Protein AF-A0A059WUY0-F1 (afdb_monomer)

pLDDT: mean 83.96, std 12.99, range [45.0, 95.75]

Radius of gyration: 19.8 Å; Cα contacts (8 Å, |Δi|>4): 98; chains: 1; bounding box: 53×36×49 Å

Sequence (147 aa):
MTSVVHSAAVMDRDGAFFVLGAAYAVCERLKLIWADMGYRGERLKTWIEQTCGWKMEIVKRPSKWGRYPVDVEPEPMPRFTVLRRRWVVERTFAWIGRYRRMSKDYEYLTESSEAMIHLVMMRLMLRRLALKAPYGVASRQRLGLKR

Secondary structure (DSSP, 8-state):
-------TTS-HHHHHHHHHHHHHTT-TT--EEEE-GGG--HHHHHHIIIII--EEEE-PPP-S-S---TT-PPP---S----TTHHHHHHHHHHHHTSGGGSS---SSHHHHHHHHHHHHHHHHHHHHHT--STTPPPTTTTT---

Solvent-accessible surface area (backbone atoms only — not comparable to full-atom values): 9463 Å² total; per-residue (Å²): 137,85,82,73,59,74,65,86,86,56,50,69,70,62,51,46,55,58,45,48,54,60,35,61,79,72,43,85,82,66,51,74,44,79,43,47,69,86,57,70,50,63,71,58,49,52,48,38,41,72,74,70,67,28,46,75,44,69,53,72,78,90,70,92,80,72,93,63,61,96,90,53,85,76,80,88,72,70,97,74,76,90,63,84,72,50,66,60,57,55,49,52,52,50,57,46,42,69,37,79,75,52,61,51,93,76,60,91,47,48,66,58,45,43,52,49,53,50,52,53,51,49,54,52,50,51,49,55,61,72,61,54,53,64,94,87,57,74,53,55,75,76,68,71,50,77,134

Nearest PDB structures (foldseek):
  5u2a-assembly1_A  TM=6.559E-01  e=3.545E+00  Brucella canis ATCC 23365
  7f06-assembly1_A  TM=4.118E-01  e=1.825E+00  Streptomyces sp.
  7f06-assembly2_B  TM=4.256E-01  e=2.544E+00  Streptomyces sp.
  1w77-assembly1_A-2  TM=5.363E-01  e=3.318E+00  Arabidopsis thaliana
  4nan-assembly1_A-2  TM=5.018E-01  e=4.942E+00  Arabidopsis thaliana

Mean predicted aligned error: 9.05 Å

Foldseek 3Di:
DFDFFDDPVDDPLRVVVVRVVVCLVPPPPAAEAEDEPSNPDPVSQVCCCVPRVHHYDYQYDDDPDDDDDPPDDDDDDDPDDDTPPPCVVVVLVVLQCVPVCSVDPPDPDRVVVVVSSVVSVVVVVVCVVVQPPDPPDDGCVRVVNDD

Structure (mmCIF, N/CA/C/O backbone):
data_AF-A0A059WUY0-F1
#
_entry.id   AF-A0A059WUY0-F1
#
loop_
_atom_site.group_PDB
_atom_site.id
_atom_site.type_symbol
_atom_site.label_atom_id
_atom_site.label_alt_id
_atom_site.label_comp_id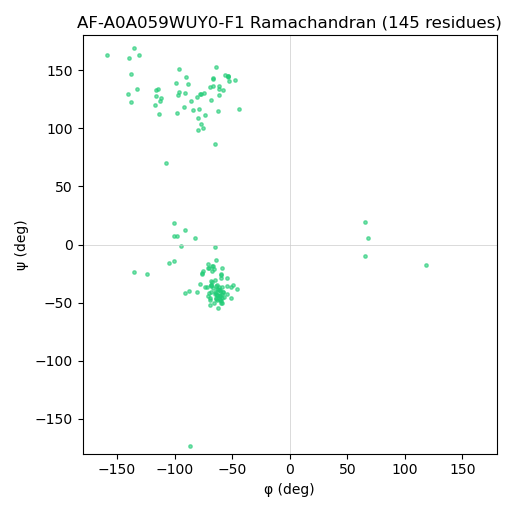
_atom_site.label_asym_id
_atom_site.label_entity_id
_atom_site.label_seq_id
_atom_site.pdbx_PDB_ins_code
_atom_site.Cartn_x
_atom_site.Cartn_y
_atom_site.Cartn_z
_atom_site.occupancy
_atom_site.B_iso_or_equiv
_atom_site.auth_seq_id
_atom_site.auth_comp_id
_atom_site.auth_asym_id
_atom_site.auth_atom_id
_atom_site.pdbx_PDB_model_num
ATOM 1 N N . MET A 1 1 ? -8.964 -4.358 8.178 1.00 76.75 1 MET A N 1
ATOM 2 C CA . MET A 1 1 ? -8.431 -3.614 7.015 1.00 76.75 1 MET A CA 1
ATOM 3 C C . MET A 1 1 ? -7.411 -2.652 7.572 1.00 76.75 1 MET A C 1
ATOM 5 O O . MET A 1 1 ? -7.802 -1.860 8.415 1.00 76.75 1 MET A O 1
ATOM 9 N N . THR A 1 2 ? -6.157 -2.749 7.145 1.00 87.69 2 THR A N 1
ATOM 10 C CA . THR A 1 2 ? -5.081 -1.854 7.587 1.00 87.69 2 THR A CA 1
ATOM 11 C C . THR A 1 2 ? -4.910 -0.744 6.554 1.00 87.69 2 THR A C 1
ATOM 13 O O . THR A 1 2 ? -4.810 -1.036 5.361 1.00 87.69 2 THR A O 1
ATOM 16 N N . SER A 1 3 ? -4.916 0.509 6.995 1.00 91.56 3 SER A N 1
ATOM 17 C CA . SER A 1 3 ? -4.598 1.691 6.188 1.00 91.56 3 SER A CA 1
ATOM 18 C C . SER A 1 3 ? -3.735 2.627 7.016 1.00 91.56 3 SER A C 1
ATOM 20 O O . SER A 1 3 ? -3.905 2.675 8.228 1.00 91.56 3 SER A O 1
ATOM 22 N N . VAL A 1 4 ? -2.828 3.334 6.350 1.00 93.50 4 VAL A N 1
ATOM 23 C CA . VAL A 1 4 ? -2.009 4.392 6.938 1.00 93.50 4 VAL A CA 1
ATOM 24 C C .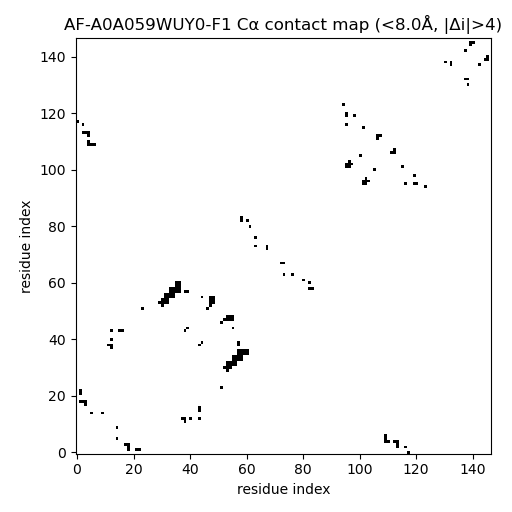 VAL A 1 4 ? -2.076 5.583 5.990 1.00 93.50 4 VAL A C 1
ATOM 26 O O . VAL A 1 4 ? -1.945 5.397 4.777 1.00 93.50 4 VAL A O 1
ATOM 29 N N . VAL A 1 5 ? -2.301 6.779 6.520 1.00 93.69 5 VAL A N 1
ATOM 30 C CA . VAL A 1 5 ? -2.252 8.046 5.791 1.00 93.69 5 VAL A CA 1
ATOM 31 C C . VAL A 1 5 ? -1.120 8.871 6.378 1.00 93.69 5 VAL A C 1
ATOM 33 O O . VAL A 1 5 ? -0.970 9.000 7.586 1.00 93.69 5 VAL A O 1
ATOM 36 N N . HIS A 1 6 ? -0.305 9.434 5.502 1.00 93.62 6 HIS A N 1
ATOM 37 C CA . HIS A 1 6 ? 0.816 10.278 5.878 1.00 93.62 6 HIS A CA 1
ATOM 38 C C . HIS A 1 6 ? 0.849 11.520 4.993 1.00 93.62 6 HIS A C 1
ATOM 40 O O . HIS A 1 6 ? 0.163 11.600 3.973 1.00 93.62 6 HIS A O 1
ATOM 46 N N . SER A 1 7 ? 1.684 12.483 5.374 1.00 91.50 7 SER A N 1
ATOM 47 C CA . SER A 1 7 ? 1.947 13.665 4.555 1.00 91.50 7 SER A CA 1
ATOM 48 C C . SER A 1 7 ? 2.437 13.283 3.155 1.00 91.50 7 SER A C 1
ATOM 50 O O . SER A 1 7 ? 3.210 12.335 2.992 1.00 91.50 7 SER A O 1
ATOM 52 N N . ALA A 1 8 ? 2.052 14.078 2.155 1.00 89.38 8 ALA A N 1
ATOM 53 C CA . ALA A 1 8 ? 2.519 13.946 0.775 1.00 89.38 8 ALA A CA 1
ATOM 54 C C . ALA A 1 8 ? 4.032 14.200 0.610 1.00 89.38 8 ALA A C 1
ATOM 56 O O . ALA A 1 8 ? 4.597 13.882 -0.432 1.00 89.38 8 ALA A O 1
ATOM 57 N N . ALA A 1 9 ? 4.697 14.758 1.629 1.00 94.06 9 ALA A N 1
ATOM 58 C CA . ALA A 1 9 ? 6.152 14.910 1.647 1.00 94.06 9 ALA A CA 1
ATOM 59 C C . ALA A 1 9 ? 6.893 13.567 1.795 1.00 94.06 9 ALA A C 1
ATOM 61 O O . ALA A 1 9 ? 8.074 13.473 1.463 1.00 94.06 9 ALA A O 1
ATOM 62 N N . VAL A 1 10 ? 6.218 12.527 2.294 1.00 92.75 10 VAL A N 1
ATOM 63 C CA . VAL A 1 10 ? 6.797 11.190 2.433 1.00 92.75 10 VAL A CA 1
ATOM 64 C C . VAL A 1 10 ? 6.628 10.445 1.118 1.00 92.75 10 VAL A C 1
ATOM 66 O O . VAL A 1 10 ? 5.516 10.266 0.625 1.00 92.75 10 VAL A O 1
ATOM 69 N N . MET A 1 11 ? 7.738 9.975 0.557 1.00 90.69 11 MET A N 1
ATOM 70 C CA . MET A 1 11 ? 7.690 9.155 -0.644 1.00 90.69 11 MET A CA 1
ATOM 71 C C . MET A 1 11 ? 7.021 7.808 -0.364 1.00 90.69 11 MET A C 1
ATOM 73 O O . MET A 1 11 ? 7.297 7.165 0.647 1.00 90.69 11 MET A O 1
ATOM 77 N N . ASP A 1 12 ? 6.251 7.310 -1.331 1.00 89.00 12 ASP A N 1
ATOM 78 C CA . ASP A 1 12 ? 5.544 6.026 -1.238 1.00 89.00 12 ASP A CA 1
ATOM 79 C C . ASP A 1 12 ? 6.441 4.853 -0.806 1.00 89.00 12 ASP A C 1
ATOM 81 O O . ASP A 1 12 ? 6.019 3.971 -0.057 1.00 89.00 12 ASP A O 1
ATOM 85 N N . ARG A 1 13 ? 7.705 4.844 -1.253 1.00 88.25 13 ARG A N 1
ATOM 86 C CA . ARG A 1 13 ? 8.691 3.808 -0.897 1.00 88.25 13 ARG A CA 1
ATOM 87 C C . ARG A 1 13 ? 9.045 3.791 0.591 1.00 88.25 13 ARG A C 1
ATOM 89 O O . ARG A 1 13 ? 9.375 2.731 1.113 1.00 88.25 13 ARG A O 1
ATOM 96 N N . ASP A 1 14 ? 8.999 4.949 1.240 1.00 91.12 14 ASP A N 1
ATOM 97 C CA . ASP A 1 14 ? 9.266 5.109 2.666 1.00 91.12 14 ASP A CA 1
ATOM 98 C C . ASP A 1 14 ? 7.974 4.897 3.464 1.00 91.12 14 ASP A C 1
ATOM 100 O O . ASP A 1 14 ? 7.976 4.168 4.453 1.00 91.12 14 ASP A O 1
ATOM 104 N N . GLY A 1 15 ? 6.843 5.405 2.963 1.00 92.56 15 GLY A N 1
ATOM 105 C CA . GLY A 1 15 ? 5.517 5.161 3.539 1.00 92.56 15 GLY A CA 1
ATOM 106 C C . GLY A 1 15 ? 5.124 3.678 3.585 1.00 92.56 15 GLY A C 1
ATOM 107 O O . GLY A 1 15 ? 4.414 3.247 4.497 1.00 92.56 15 GLY A O 1
ATOM 108 N N . ALA A 1 16 ? 5.643 2.862 2.658 1.00 92.94 16 ALA A N 1
ATOM 109 C CA . ALA A 1 16 ? 5.426 1.415 2.632 1.00 92.94 16 ALA A CA 1
ATOM 110 C C . ALA A 1 16 ? 5.799 0.720 3.951 1.00 92.94 16 ALA A C 1
ATOM 112 O O . ALA A 1 16 ? 5.110 -0.212 4.362 1.00 92.94 16 ALA A O 1
ATOM 113 N N . PHE A 1 17 ? 6.851 1.175 4.637 1.00 93.56 17 PHE A N 1
ATOM 114 C CA . PHE A 1 17 ? 7.280 0.570 5.900 1.00 93.56 17 PHE A CA 1
ATOM 115 C C . PHE A 1 17 ? 6.204 0.698 6.984 1.00 93.56 17 PHE A C 1
ATOM 117 O O . PHE A 1 17 ? 5.961 -0.258 7.718 1.00 93.56 17 PHE A O 1
ATOM 124 N N . PHE A 1 18 ? 5.499 1.832 7.043 1.00 93.94 18 PHE A N 1
ATOM 125 C CA . PHE A 1 18 ? 4.459 2.067 8.046 1.00 93.94 18 PHE A CA 1
ATOM 126 C C . PHE A 1 18 ? 3.271 1.123 7.865 1.00 93.94 18 PHE A C 1
ATOM 128 O O . PHE A 1 18 ? 2.862 0.436 8.804 1.00 93.94 18 PHE A O 1
ATOM 135 N N . VAL A 1 19 ? 2.743 1.028 6.640 1.00 93.31 19 VAL A N 1
ATOM 136 C CA . VAL A 1 19 ? 1.584 0.167 6.368 1.00 93.31 19 VAL A CA 1
ATOM 137 C C . VAL A 1 19 ? 1.933 -1.316 6.482 1.00 93.31 19 VAL A C 1
ATOM 139 O O . VAL A 1 19 ? 1.108 -2.098 6.951 1.00 93.31 19 VAL A O 1
ATOM 142 N N . LEU A 1 20 ? 3.149 -1.719 6.101 1.00 93.69 20 LEU A N 1
ATOM 143 C CA . LEU A 1 20 ? 3.586 -3.110 6.206 1.00 93.69 20 LEU A CA 1
ATOM 144 C C . LEU A 1 20 ? 3.871 -3.517 7.651 1.00 93.69 20 LEU A C 1
ATOM 146 O O . LEU A 1 20 ? 3.505 -4.625 8.031 1.00 93.69 20 LEU A O 1
ATOM 150 N N . GLY A 1 21 ? 4.428 -2.622 8.470 1.00 92.94 21 GLY A N 1
ATOM 151 C CA . GLY A 1 21 ? 4.572 -2.846 9.910 1.00 92.94 21 GLY A CA 1
ATOM 152 C C . GLY A 1 21 ? 3.216 -3.039 10.591 1.00 92.94 21 GLY A C 1
ATOM 153 O O . GLY A 1 21 ? 3.006 -4.024 11.298 1.00 92.94 21 GLY A O 1
ATOM 154 N N . ALA A 1 22 ? 2.247 -2.170 10.293 1.00 91.94 22 ALA A N 1
ATOM 155 C CA . ALA A 1 22 ? 0.881 -2.322 10.794 1.00 91.94 22 ALA A CA 1
ATOM 156 C C . ALA A 1 22 ? 0.195 -3.594 10.256 1.00 91.94 22 ALA A C 1
ATOM 158 O O . ALA A 1 22 ? -0.572 -4.244 10.965 1.00 91.94 22 ALA A O 1
ATOM 159 N N . ALA A 1 23 ? 0.464 -3.980 9.004 1.00 92.69 23 ALA A N 1
ATOM 160 C CA . ALA A 1 23 ? -0.060 -5.216 8.435 1.00 92.69 23 ALA A CA 1
ATOM 161 C C . ALA A 1 23 ? 0.561 -6.454 9.090 1.00 92.69 23 ALA A C 1
ATOM 163 O O . ALA A 1 23 ? -0.147 -7.440 9.266 1.00 92.69 23 ALA A O 1
ATOM 164 N N . TYR A 1 24 ? 1.837 -6.409 9.476 1.00 91.88 24 TYR A N 1
ATOM 165 C CA . TYR A 1 24 ? 2.539 -7.536 10.093 1.00 91.88 24 TYR A CA 1
ATOM 166 C C . TYR A 1 24 ? 1.903 -7.933 11.426 1.00 91.88 24 TYR A C 1
ATOM 168 O O . TYR A 1 24 ? 1.704 -9.115 11.682 1.00 91.88 24 TYR A O 1
ATOM 176 N N . ALA A 1 25 ? 1.464 -6.946 12.208 1.00 89.31 25 ALA A N 1
ATOM 177 C CA . ALA A 1 25 ? 0.785 -7.172 13.481 1.00 89.31 25 ALA A CA 1
ATOM 178 C C . ALA A 1 25 ? -0.606 -7.828 13.357 1.00 89.31 25 ALA A C 1
ATOM 180 O O . ALA A 1 25 ? -1.129 -8.333 14.344 1.00 89.31 25 ALA A O 1
ATOM 181 N N . VAL A 1 26 ? -1.235 -7.795 12.175 1.00 91.19 26 VAL A N 1
ATOM 182 C CA . VAL A 1 26 ? -2.648 -8.198 12.002 1.00 91.19 26 VAL A CA 1
ATOM 183 C C . VAL A 1 26 ? -2.830 -9.302 10.952 1.00 91.19 26 VAL A C 1
ATOM 185 O O . VAL A 1 26 ? -3.813 -10.041 10.978 1.00 91.19 26 VAL A O 1
ATOM 188 N N . CYS A 1 27 ? -1.913 -9.425 9.992 1.00 89.25 27 CYS A N 1
ATOM 189 C CA . CYS A 1 27 ? -2.038 -10.309 8.835 1.00 89.25 27 CYS A CA 1
ATOM 190 C C . CYS A 1 27 ? -1.112 -11.529 8.935 1.00 89.25 27 CYS A C 1
ATOM 192 O O . CYS A 1 27 ? -0.198 -11.686 8.128 1.00 89.25 27 CYS A O 1
ATOM 194 N N . GLU A 1 28 ? -1.412 -12.454 9.845 1.00 88.56 28 GLU A N 1
ATOM 195 C CA . GLU A 1 28 ? -0.612 -13.677 10.063 1.00 88.56 28 GLU A CA 1
ATOM 196 C C . GLU A 1 28 ? -0.494 -14.581 8.822 1.00 88.56 28 GLU A C 1
ATOM 198 O O . GLU A 1 28 ? 0.451 -15.348 8.661 1.00 88.56 28 GLU A O 1
ATOM 203 N N . ARG A 1 29 ? -1.476 -14.512 7.916 1.00 93.94 29 ARG A N 1
ATOM 204 C CA . ARG A 1 29 ? -1.551 -15.366 6.719 1.00 93.94 29 ARG A CA 1
ATOM 205 C C . ARG A 1 29 ? -0.950 -14.732 5.468 1.00 93.94 29 ARG A C 1
ATOM 207 O O . ARG A 1 29 ? -1.001 -15.350 4.400 1.00 93.94 29 ARG A O 1
ATOM 214 N N . LEU A 1 30 ? -0.455 -13.498 5.554 1.00 93.56 30 LEU A N 1
ATOM 215 C CA . LEU A 1 30 ? 0.161 -12.842 4.407 1.00 93.56 30 LEU A CA 1
ATOM 216 C C . LEU A 1 30 ? 1.484 -13.547 4.076 1.00 93.56 30 LEU A C 1
ATOM 218 O O . LEU A 1 30 ? 2.246 -13.905 4.963 1.00 93.56 30 LEU A O 1
ATOM 222 N N . LYS A 1 31 ? 1.724 -13.810 2.788 1.00 94.00 31 LYS A N 1
ATOM 223 C CA . LYS A 1 31 ? 2.949 -14.480 2.304 1.00 94.00 31 LYS A CA 1
ATOM 224 C C . LYS A 1 31 ? 3.565 -13.815 1.081 1.00 94.00 31 LYS A C 1
ATOM 226 O O . LYS A 1 31 ? 4.743 -14.011 0.808 1.00 94.00 31 LYS A O 1
ATOM 231 N N . LEU A 1 32 ? 2.763 -13.085 0.309 1.00 93.62 32 LEU A N 1
ATOM 232 C CA . LEU A 1 32 ? 3.154 -12.534 -0.980 1.00 93.62 32 LEU A CA 1
ATOM 233 C C . LEU A 1 32 ? 2.584 -11.129 -1.142 1.00 93.62 32 LEU A C 1
ATOM 235 O O . LEU A 1 32 ? 1.379 -10.922 -0.990 1.00 93.62 32 LEU A O 1
ATOM 239 N N . ILE A 1 33 ? 3.455 -10.197 -1.506 1.00 93.12 33 ILE A N 1
ATOM 240 C CA . ILE A 1 33 ? 3.124 -8.815 -1.831 1.00 93.12 33 ILE A CA 1
ATOM 241 C C . ILE A 1 33 ? 3.458 -8.576 -3.298 1.00 93.12 33 ILE A C 1
ATOM 243 O O . ILE A 1 33 ? 4.582 -8.815 -3.737 1.00 93.12 33 ILE A O 1
ATOM 247 N N . TRP A 1 34 ? 2.488 -8.065 -4.052 1.00 92.56 34 TRP A N 1
ATOM 248 C CA . TRP A 1 34 ? 2.738 -7.514 -5.381 1.00 92.56 34 TRP A CA 1
ATOM 249 C C . TRP A 1 34 ? 2.898 -6.004 -5.280 1.00 92.56 34 TRP A C 1
ATOM 251 O O . TRP A 1 34 ? 2.035 -5.339 -4.711 1.00 92.56 34 TRP A O 1
ATOM 261 N N . ALA A 1 35 ? 3.951 -5.468 -5.886 1.00 91.62 35 ALA A N 1
ATOM 262 C CA . ALA A 1 35 ? 4.146 -4.029 -6.015 1.00 91.62 35 ALA A CA 1
ATOM 263 C C . ALA A 1 35 ? 4.490 -3.657 -7.458 1.00 91.62 35 ALA A C 1
ATOM 265 O O . ALA A 1 35 ? 4.848 -4.515 -8.265 1.00 91.62 35 ALA A O 1
ATOM 266 N N . ASP A 1 36 ? 4.360 -2.384 -7.809 1.00 89.00 36 ASP A N 1
ATOM 267 C CA . ASP A 1 36 ? 4.748 -1.901 -9.129 1.00 89.00 36 ASP A CA 1
ATOM 268 C C . ASP A 1 36 ? 6.236 -1.509 -9.187 1.00 89.00 36 ASP A C 1
ATOM 270 O O . ASP A 1 36 ? 7.019 -1.736 -8.263 1.00 89.00 36 ASP A O 1
ATOM 274 N N . MET A 1 37 ? 6.651 -0.932 -10.314 1.00 87.25 37 MET A N 1
ATOM 275 C CA . MET A 1 37 ? 8.046 -0.560 -10.534 1.00 87.25 37 MET A CA 1
ATOM 276 C C . MET A 1 37 ? 8.554 0.563 -9.616 1.00 87.25 37 MET A C 1
ATOM 278 O O . MET A 1 37 ? 9.770 0.683 -9.472 1.00 87.25 37 MET A O 1
ATOM 282 N N . GLY A 1 38 ? 7.674 1.352 -8.994 1.00 87.31 38 GLY A N 1
ATOM 283 C CA . GLY A 1 38 ? 8.054 2.421 -8.067 1.00 87.31 38 GLY A CA 1
ATOM 284 C C . GLY A 1 38 ? 8.668 1.901 -6.765 1.00 87.31 38 GLY A C 1
ATOM 285 O O . GLY A 1 38 ? 9.471 2.594 -6.142 1.00 87.31 38 GLY A O 1
ATOM 286 N N . TYR A 1 39 ? 8.376 0.646 -6.410 1.00 90.00 39 TYR A N 1
ATOM 287 C CA . TYR A 1 39 ? 8.835 -0.011 -5.182 1.00 90.00 39 TYR A CA 1
ATOM 288 C C . TYR A 1 39 ? 10.028 -0.956 -5.393 1.00 90.00 39 TYR A C 1
ATOM 290 O O . TYR A 1 39 ? 10.306 -1.805 -4.556 1.00 90.00 39 TYR A O 1
ATOM 298 N N . ARG A 1 40 ? 10.770 -0.828 -6.499 1.00 86.56 40 ARG A N 1
ATOM 299 C CA . ARG A 1 40 ? 11.926 -1.694 -6.825 1.00 86.56 40 ARG A CA 1
ATOM 300 C C . ARG A 1 40 ? 13.123 -1.590 -5.868 1.00 86.56 40 ARG A C 1
ATOM 302 O O . ARG A 1 40 ? 14.112 -2.280 -6.091 1.00 86.56 40 ARG A O 1
ATOM 309 N N . GLY A 1 41 ? 13.071 -0.716 -4.864 1.00 86.38 41 GLY A N 1
ATOM 310 C CA . GLY A 1 41 ? 14.178 -0.488 -3.939 1.00 86.38 41 GLY A CA 1
ATOM 311 C C . GLY A 1 41 ? 14.539 -1.746 -3.149 1.00 86.38 41 GLY A C 1
ATOM 312 O O . GLY A 1 41 ? 13.679 -2.357 -2.516 1.00 86.38 41 GLY A O 1
ATOM 313 N N . GLU A 1 42 ? 15.824 -2.095 -3.151 1.00 88.75 42 GLU A N 1
ATOM 314 C CA . GLU A 1 42 ? 16.342 -3.282 -2.464 1.00 88.75 42 GLU A CA 1
ATOM 315 C C . GLU A 1 42 ? 16.082 -3.233 -0.956 1.00 88.75 42 GLU A C 1
ATOM 317 O O . GLU A 1 42 ? 15.631 -4.218 -0.384 1.00 88.75 42 GLU A O 1
ATOM 322 N N . ARG A 1 43 ? 16.224 -2.052 -0.335 1.00 92.44 43 ARG A N 1
ATOM 323 C CA . ARG A 1 43 ? 15.962 -1.840 1.099 1.00 92.44 43 ARG A CA 1
ATOM 324 C C . ARG A 1 43 ? 14.590 -2.356 1.539 1.00 92.44 43 ARG A C 1
ATOM 326 O O . ARG A 1 43 ? 14.486 -3.016 2.567 1.00 92.44 43 ARG A O 1
ATOM 333 N N . LEU A 1 44 ? 13.542 -2.045 0.773 1.00 91.94 44 LEU A N 1
ATOM 334 C CA . LEU A 1 44 ? 12.177 -2.455 1.102 1.00 91.94 44 LEU A CA 1
ATOM 335 C C . LEU A 1 44 ? 12.016 -3.968 0.954 1.00 91.94 44 LEU A C 1
ATOM 337 O O . LEU A 1 44 ? 11.483 -4.617 1.847 1.00 91.94 44 LEU A O 1
ATOM 341 N N . LYS A 1 45 ? 12.512 -4.531 -0.151 1.00 93.31 45 LYS A N 1
ATOM 342 C CA . LYS A 1 45 ? 12.438 -5.969 -0.409 1.00 93.31 45 LYS A CA 1
ATOM 343 C C . LYS A 1 45 ? 13.148 -6.772 0.685 1.00 93.31 45 LYS A C 1
ATOM 345 O O . LYS A 1 45 ? 12.547 -7.678 1.253 1.00 93.31 45 LYS A O 1
ATOM 350 N N . THR A 1 46 ? 14.387 -6.403 1.002 1.00 94.00 46 THR A N 1
ATOM 351 C CA . THR A 1 46 ? 15.204 -7.080 2.013 1.00 94.00 46 THR A CA 1
ATOM 352 C C . THR A 1 46 ? 14.548 -7.016 3.388 1.00 94.00 46 THR A C 1
ATOM 354 O O . THR A 1 46 ? 14.468 -8.033 4.068 1.00 94.00 46 THR A O 1
ATOM 357 N N . TRP A 1 47 ? 14.004 -5.860 3.777 1.00 94.50 47 TRP A N 1
ATOM 358 C CA . TRP A 1 47 ? 13.289 -5.722 5.046 1.00 94.50 47 TRP A CA 1
ATOM 359 C C . TRP A 1 47 ? 12.030 -6.603 5.113 1.00 94.50 47 TRP A C 1
ATOM 361 O O . TRP A 1 47 ? 11.818 -7.289 6.107 1.00 94.50 47 TRP A O 1
ATOM 371 N N . ILE A 1 48 ? 11.226 -6.658 4.044 1.00 94.06 48 ILE A N 1
ATOM 372 C CA . ILE A 1 48 ? 10.030 -7.518 3.986 1.00 94.06 48 ILE A CA 1
ATOM 373 C C . ILE A 1 48 ? 10.404 -9.001 4.137 1.00 94.06 48 ILE A C 1
ATOM 375 O O . ILE A 1 48 ? 9.742 -9.735 4.874 1.00 94.06 48 ILE A O 1
ATOM 379 N N . GLU A 1 49 ? 11.454 -9.444 3.446 1.00 93.81 49 GLU A N 1
ATOM 380 C CA . GLU A 1 49 ? 11.899 -10.840 3.475 1.00 93.81 49 GLU A CA 1
ATOM 381 C C . GLU A 1 49 ? 12.510 -11.211 4.835 1.00 93.81 49 GLU A C 1
ATOM 383 O O . GLU A 1 49 ? 12.197 -12.272 5.370 1.00 93.81 49 GLU A O 1
ATOM 388 N N . GLN A 1 50 ? 13.326 -10.333 5.427 1.00 93.81 50 GLN A N 1
ATOM 389 C CA . GLN A 1 5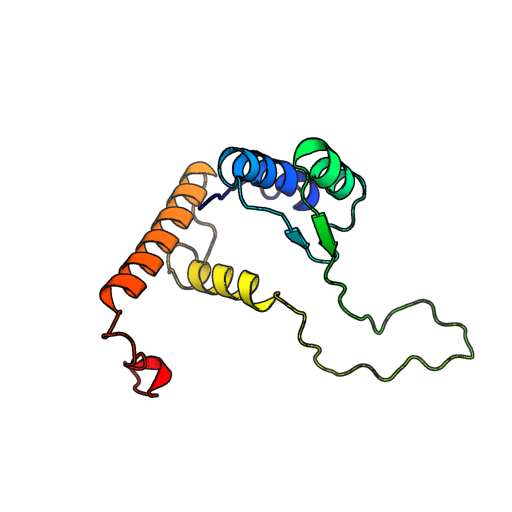0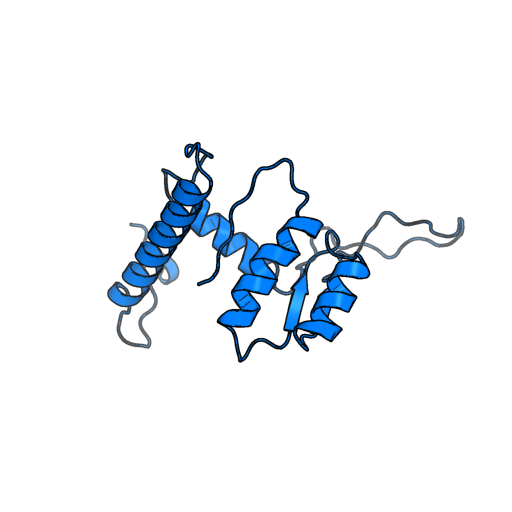 ? 14.027 -10.604 6.688 1.00 93.81 50 GLN A CA 1
ATOM 390 C C . GLN A 1 50 ? 13.153 -10.410 7.931 1.00 93.81 50 GLN A C 1
ATOM 392 O O . GLN A 1 50 ? 13.245 -11.195 8.869 1.00 93.81 50 GLN A O 1
ATOM 397 N N . THR A 1 51 ? 12.330 -9.361 7.968 1.00 90.94 51 THR A N 1
ATOM 398 C CA . THR A 1 51 ? 11.533 -9.009 9.152 1.00 90.94 51 THR A CA 1
ATOM 399 C C . THR A 1 51 ? 10.165 -9.672 9.132 1.00 90.94 51 THR A C 1
ATOM 401 O O . THR A 1 51 ? 9.712 -10.162 10.161 1.00 90.94 51 THR A O 1
ATOM 404 N N . CYS A 1 52 ? 9.501 -9.699 7.973 1.00 90.25 52 CYS A N 1
ATOM 405 C CA . CYS A 1 52 ? 8.135 -10.209 7.875 1.00 90.25 52 CYS A CA 1
ATOM 406 C C . CYS A 1 52 ? 8.056 -11.643 7.332 1.00 90.25 52 CYS A C 1
ATOM 408 O O . CYS A 1 52 ? 6.997 -12.265 7.419 1.00 90.25 52 CYS A O 1
ATOM 410 N N . GLY A 1 53 ? 9.136 -12.170 6.741 1.00 92.62 53 GLY A N 1
ATOM 411 C CA . GLY A 1 53 ? 9.134 -13.486 6.092 1.00 92.62 53 GLY A CA 1
ATOM 412 C C . GLY A 1 53 ? 8.233 -13.556 4.853 1.00 92.62 53 GLY A C 1
ATOM 413 O O . GLY A 1 53 ? 7.822 -14.643 4.439 1.00 92.62 53 GLY A O 1
ATOM 414 N N . TRP A 1 54 ? 7.875 -12.411 4.265 1.00 95.75 54 TRP A N 1
ATOM 415 C CA . TRP A 1 54 ? 7.012 -12.350 3.085 1.00 95.75 54 TRP A CA 1
ATOM 416 C C . TRP A 1 54 ? 7.838 -12.239 1.808 1.00 95.75 54 TRP A C 1
ATOM 418 O O . TRP A 1 54 ? 8.911 -11.647 1.784 1.00 95.75 54 TRP A O 1
ATOM 428 N N . LYS A 1 55 ? 7.303 -12.754 0.702 1.00 94.62 55 LYS A N 1
ATOM 429 C CA . LYS A 1 55 ? 7.890 -12.574 -0.626 1.00 94.62 55 LYS A CA 1
ATOM 430 C C . LYS A 1 55 ? 7.354 -11.299 -1.270 1.00 94.62 55 LYS A C 1
ATOM 432 O O . LYS A 1 55 ? 6.148 -11.050 -1.244 1.00 94.62 55 LYS A O 1
ATOM 437 N N . MET A 1 56 ? 8.221 -10.538 -1.929 1.00 92.88 56 MET A N 1
ATOM 438 C CA . MET A 1 56 ? 7.826 -9.372 -2.721 1.00 92.88 56 MET A CA 1
ATOM 439 C C . MET A 1 56 ? 8.055 -9.620 -4.217 1.00 92.88 56 MET A C 1
ATOM 441 O O . MET A 1 56 ? 9.156 -9.954 -4.653 1.00 92.88 56 MET A O 1
ATOM 445 N N . GLU A 1 57 ? 7.014 -9.429 -5.026 1.00 92.44 57 GLU A N 1
ATOM 446 C CA . GLU A 1 57 ? 7.059 -9.555 -6.483 1.00 92.44 57 GLU A CA 1
ATOM 447 C C . GLU A 1 57 ? 6.744 -8.220 -7.161 1.00 92.44 57 GLU A C 1
ATOM 449 O O . GLU A 1 57 ? 5.649 -7.668 -7.026 1.00 92.44 57 GLU A O 1
ATOM 454 N N . ILE A 1 58 ? 7.694 -7.719 -7.954 1.00 90.69 58 ILE A N 1
ATOM 455 C CA . ILE A 1 58 ? 7.500 -6.504 -8.745 1.00 90.69 58 ILE A CA 1
ATOM 456 C C . ILE A 1 58 ? 6.797 -6.840 -10.061 1.00 90.69 58 ILE A C 1
ATOM 458 O O . ILE A 1 58 ? 7.360 -7.502 -10.937 1.00 90.69 58 ILE A O 1
ATOM 462 N N . VAL A 1 59 ? 5.590 -6.312 -10.241 1.00 88.19 59 VAL A N 1
ATOM 463 C CA . VAL A 1 59 ? 4.851 -6.355 -11.502 1.00 88.19 59 VAL A CA 1
ATOM 464 C C . VAL A 1 59 ? 5.474 -5.339 -12.455 1.00 88.19 59 VAL A C 1
ATOM 466 O O . VAL A 1 59 ? 5.247 -4.130 -12.364 1.00 88.19 59 VAL A O 1
ATOM 469 N N . LYS A 1 60 ? 6.305 -5.830 -13.376 1.00 82.25 60 LYS A N 1
ATOM 470 C CA . LYS A 1 60 ? 6.968 -4.989 -14.374 1.00 82.25 60 LYS A CA 1
ATOM 471 C C . LYS A 1 60 ? 5.980 -4.614 -15.475 1.00 82.25 60 LYS A C 1
ATOM 473 O O . LYS A 1 60 ? 5.330 -5.481 -16.055 1.00 82.25 60 LYS A O 1
ATOM 478 N N . ARG A 1 61 ? 5.901 -3.318 -15.786 1.00 77.62 61 ARG A N 1
ATOM 479 C CA . ARG A 1 61 ? 5.300 -2.876 -17.042 1.00 77.62 61 ARG A CA 1
ATOM 480 C C . ARG A 1 61 ? 6.301 -3.184 -18.152 1.00 77.62 61 ARG A C 1
ATOM 482 O O . ARG A 1 61 ? 7.471 -2.826 -17.998 1.00 77.62 61 ARG A O 1
ATOM 489 N N . PRO A 1 62 ? 5.882 -3.834 -19.239 1.00 73.19 62 PRO A N 1
ATOM 490 C CA . PRO A 1 62 ? 6.770 -3.980 -20.373 1.00 73.19 62 PRO A CA 1
ATOM 491 C C . PRO A 1 62 ? 6.981 -2.558 -20.953 1.00 73.19 62 PRO A C 1
ATOM 493 O O . PRO A 1 62 ? 6.043 -1.756 -21.007 1.00 73.19 62 PRO A O 1
ATOM 496 N N . SER A 1 63 ? 8.220 -2.203 -21.301 1.00 68.31 63 SER A N 1
ATOM 497 C CA . SER A 1 63 ? 8.594 -0.855 -21.758 1.00 68.31 63 SER A CA 1
ATOM 498 C C . SER A 1 63 ? 9.039 -0.888 -23.215 1.00 68.31 63 SER A C 1
ATOM 500 O O . SER A 1 63 ? 9.867 -1.719 -23.565 1.00 68.31 63 SER A O 1
ATOM 502 N N . LYS A 1 64 ? 8.529 0.053 -24.022 1.00 60.00 64 LYS A N 1
ATOM 503 C CA . LYS A 1 64 ? 9.010 0.341 -25.386 1.00 60.00 64 LYS A CA 1
ATOM 504 C C . LYS A 1 64 ? 10.324 1.134 -25.375 1.00 60.00 64 LYS A C 1
ATOM 506 O O . LYS A 1 64 ? 11.086 1.098 -26.330 1.00 60.00 64 LYS A O 1
ATOM 511 N N . TRP A 1 65 ? 10.564 1.884 -24.300 1.00 56.16 65 TRP A N 1
ATOM 512 C CA . TRP A 1 65 ? 11.742 2.728 -24.140 1.00 56.16 65 TRP A CA 1
ATOM 513 C C . TRP A 1 65 ? 12.771 1.982 -23.296 1.00 56.16 65 TRP A C 1
ATOM 515 O O . TRP A 1 65 ? 12.540 1.692 -22.118 1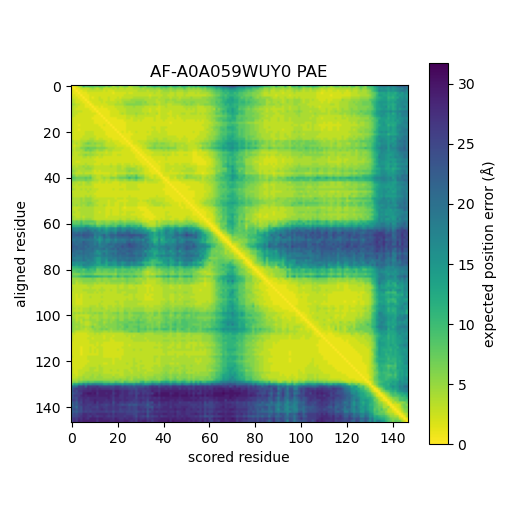.00 56.16 65 TRP A O 1
ATOM 525 N N . GLY A 1 66 ? 13.881 1.648 -23.935 1.00 63.00 66 GLY A N 1
ATOM 526 C CA . GLY A 1 66 ? 15.034 0.953 -23.386 1.00 63.00 66 GLY A CA 1
ATOM 527 C C . GLY A 1 66 ? 16.240 1.254 -24.270 1.00 63.00 66 GLY A C 1
ATOM 528 O O . GLY A 1 66 ? 16.085 1.750 -25.386 1.00 63.00 66 GLY A O 1
ATOM 529 N N . ARG A 1 67 ? 17.450 1.009 -23.768 1.00 60.56 67 ARG A N 1
ATOM 530 C CA . ARG A 1 67 ? 18.653 1.124 -24.591 1.00 60.56 67 ARG A CA 1
ATOM 531 C C . ARG A 1 67 ? 18.745 -0.155 -25.428 1.00 60.56 67 ARG A C 1
ATOM 533 O O . ARG A 1 67 ? 19.147 -1.189 -24.905 1.00 60.56 67 ARG A O 1
ATOM 540 N N . TYR A 1 68 ? 18.299 -0.091 -26.677 1.00 67.56 68 TYR A N 1
ATOM 541 C CA . TYR A 1 68 ? 18.473 -1.171 -27.648 1.00 67.56 68 TYR A CA 1
ATOM 542 C C . TYR A 1 68 ? 19.800 -0.954 -28.392 1.00 67.56 68 TYR A C 1
ATOM 544 O O . TYR A 1 68 ? 20.177 0.203 -28.608 1.00 67.56 68 TYR A O 1
ATOM 552 N N . PRO A 1 69 ? 20.540 -2.020 -28.745 1.00 78.94 69 PRO A N 1
ATOM 553 C CA . PRO A 1 69 ? 21.623 -1.913 -29.717 1.00 78.94 69 PRO A CA 1
ATOM 554 C C . PRO A 1 69 ? 21.093 -1.276 -31.008 1.00 78.94 69 PRO A C 1
ATOM 556 O O . PRO A 1 69 ? 19.942 -1.512 -31.368 1.00 78.94 69 PRO A O 1
ATOM 559 N N . VAL A 1 70 ? 21.922 -0.474 -31.683 1.00 76.12 70 VAL A N 1
ATOM 560 C CA . VAL A 1 70 ? 21.525 0.305 -32.876 1.00 76.12 70 VAL A CA 1
ATOM 561 C C . VAL A 1 70 ? 20.916 -0.582 -33.972 1.00 76.12 70 VAL A C 1
ATOM 563 O O . VAL A 1 70 ? 20.020 -0.138 -34.682 1.00 76.12 70 VAL A O 1
ATOM 566 N N . ASP A 1 71 ? 21.325 -1.849 -34.029 1.00 84.81 71 ASP A N 1
ATOM 567 C CA . ASP A 1 71 ? 20.967 -2.790 -35.094 1.00 84.81 71 ASP A CA 1
ATOM 568 C C . ASP A 1 71 ? 19.836 -3.766 -34.713 1.00 84.81 71 ASP A C 1
ATOM 570 O O . ASP A 1 71 ? 19.557 -4.712 -35.447 1.00 84.81 71 ASP A O 1
ATOM 574 N N . VAL A 1 72 ? 19.190 -3.581 -33.554 1.00 80.88 72 VAL A N 1
ATOM 575 C CA . VAL A 1 72 ? 18.111 -4.464 -33.081 1.00 80.88 72 VAL A CA 1
ATOM 576 C C . VAL A 1 72 ? 16.792 -3.703 -33.055 1.00 80.88 72 VAL A C 1
ATOM 578 O O . VAL A 1 72 ? 16.588 -2.815 -32.225 1.00 80.88 72 VAL A O 1
ATOM 581 N N . GLU A 1 73 ? 15.867 -4.086 -33.938 1.00 73.88 73 GLU A N 1
ATOM 582 C CA . GLU A 1 73 ? 14.505 -3.557 -33.914 1.00 73.88 73 GLU A CA 1
ATOM 583 C C . GLU A 1 73 ? 13.770 -4.075 -32.660 1.00 73.88 73 GLU A C 1
ATOM 585 O O . GLU A 1 73 ? 13.733 -5.285 -32.415 1.00 73.88 73 GLU A O 1
ATOM 590 N N . PRO A 1 74 ? 13.215 -3.190 -31.811 1.00 71.50 74 PRO A N 1
ATOM 591 C CA . PRO A 1 74 ? 12.520 -3.612 -30.603 1.00 71.50 74 PRO A CA 1
ATOM 592 C C . PRO A 1 74 ? 11.237 -4.377 -30.943 1.00 71.50 74 PRO A C 1
ATOM 594 O O . PRO A 1 74 ? 10.503 -4.002 -31.857 1.00 71.50 74 PRO A O 1
ATOM 597 N N . GLU A 1 75 ? 10.926 -5.412 -30.156 1.00 72.25 75 GLU A N 1
ATOM 598 C CA . GLU A 1 75 ? 9.704 -6.201 -30.337 1.00 72.25 75 GLU A CA 1
ATOM 599 C C . GLU A 1 75 ? 8.440 -5.313 -30.378 1.00 72.25 75 GLU A C 1
ATOM 601 O O . GLU A 1 75 ? 8.312 -4.358 -29.594 1.00 72.25 75 GLU A O 1
ATOM 606 N N . PRO A 1 76 ? 7.466 -5.625 -31.257 1.00 71.88 76 PRO A N 1
ATOM 607 C CA . PRO A 1 76 ? 6.246 -4.848 -31.385 1.00 71.88 76 PRO A CA 1
ATOM 608 C C . PRO A 1 76 ? 5.442 -4.878 -30.084 1.00 71.88 76 PRO A C 1
ATOM 610 O O . PRO A 1 76 ? 4.918 -5.900 -29.640 1.00 71.88 76 PRO A O 1
ATOM 613 N N . MET A 1 77 ? 5.319 -3.703 -29.475 1.00 70.12 77 MET A N 1
ATOM 614 C CA . MET A 1 77 ? 4.615 -3.534 -28.215 1.00 70.12 77 MET A CA 1
ATOM 615 C C . MET A 1 77 ? 3.097 -3.464 -28.433 1.00 70.12 77 MET A C 1
ATOM 617 O O . MET A 1 77 ? 2.637 -2.581 -29.168 1.00 70.12 77 MET A O 1
ATOM 621 N N . PRO A 1 78 ? 2.275 -4.276 -27.745 1.00 72.69 78 PRO A N 1
ATOM 622 C CA . PRO A 1 78 ? 0.835 -4.064 -27.760 1.00 72.69 78 PRO A CA 1
ATOM 623 C C . PRO A 1 78 ? 0.495 -2.690 -27.163 1.00 72.69 78 PRO A C 1
ATOM 625 O O . PRO A 1 78 ? 1.021 -2.291 -26.123 1.00 72.69 78 PRO A O 1
ATOM 628 N N . ARG A 1 79 ? -0.429 -1.965 -27.810 1.00 73.44 79 ARG A N 1
ATOM 629 C CA . ARG A 1 79 ? -0.864 -0.613 -27.398 1.00 73.44 79 ARG A CA 1
ATOM 630 C C . ARG A 1 79 ? -1.461 -0.598 -25.980 1.00 73.44 79 ARG A C 1
ATOM 632 O O . ARG A 1 79 ? -1.401 0.421 -25.296 1.00 73.44 79 ARG A O 1
ATOM 639 N N . PHE A 1 80 ? -1.996 -1.735 -25.530 1.00 75.00 80 PHE A N 1
ATOM 640 C CA . PHE A 1 80 ? -2.485 -1.958 -24.174 1.00 75.00 80 PHE A CA 1
ATOM 641 C C . PHE A 1 80 ? -2.060 -3.342 -23.671 1.00 75.00 80 PHE A C 1
ATOM 643 O O . PHE A 1 80 ? -2.400 -4.358 -24.271 1.00 75.00 80 PHE A O 1
ATOM 650 N N . THR A 1 81 ? -1.341 -3.386 -22.548 1.00 78.62 81 THR A N 1
ATOM 651 C CA . THR A 1 81 ? -1.007 -4.636 -21.854 1.00 78.62 81 THR A CA 1
ATOM 652 C C . THR A 1 81 ? -1.732 -4.680 -20.519 1.00 78.62 81 THR A C 1
ATOM 654 O O . THR A 1 81 ? -1.555 -3.797 -19.677 1.00 78.62 81 THR A O 1
ATOM 657 N N . VAL A 1 82 ? -2.518 -5.732 -20.293 1.00 79.69 82 VAL A N 1
ATOM 658 C CA . VAL A 1 82 ? -3.160 -5.960 -18.996 1.00 79.69 82 VAL A CA 1
ATOM 659 C C . VAL A 1 82 ? -2.107 -6.421 -17.991 1.00 79.69 82 VAL A C 1
ATOM 661 O O . VAL A 1 82 ? -1.593 -7.533 -18.076 1.00 79.69 82 VAL A O 1
ATOM 664 N N . LEU A 1 83 ? -1.802 -5.576 -17.005 1.00 82.69 83 LEU A N 1
ATOM 665 C CA . LEU A 1 83 ? -0.934 -5.959 -15.893 1.00 82.69 83 LEU A CA 1
ATOM 666 C C . LEU A 1 83 ? -1.705 -6.808 -14.880 1.00 82.69 83 LEU A C 1
ATOM 668 O O . LEU A 1 83 ? -2.785 -6.437 -14.406 1.00 82.69 83 LEU A O 1
ATOM 672 N N . ARG A 1 84 ? -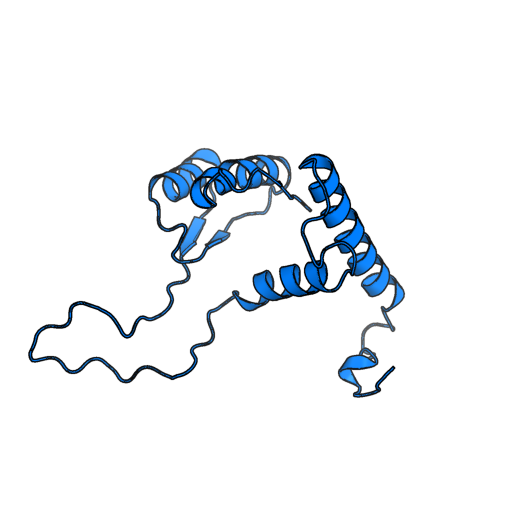1.125 -7.956 -14.519 1.00 76.44 84 ARG A N 1
ATOM 673 C CA . ARG A 1 84 ? -1.712 -8.889 -13.552 1.00 76.44 84 ARG A CA 1
ATOM 674 C C . ARG A 1 84 ? -1.935 -8.174 -12.209 1.00 76.44 84 ARG A C 1
ATOM 676 O O . ARG A 1 84 ? -1.051 -7.482 -11.722 1.00 76.44 84 ARG A O 1
ATOM 683 N N . ARG A 1 85 ? -3.126 -8.340 -11.616 1.00 83.06 85 ARG A N 1
ATOM 684 C CA . ARG A 1 85 ? -3.567 -7.787 -10.307 1.00 83.06 85 ARG A CA 1
ATOM 685 C C . ARG A 1 85 ? -3.699 -6.257 -10.177 1.00 83.06 85 ARG A C 1
ATOM 687 O O . ARG A 1 85 ? -4.336 -5.828 -9.219 1.00 83.06 85 ARG A O 1
ATOM 694 N N . ARG A 1 86 ? -3.243 -5.443 -11.137 1.00 85.94 86 ARG A N 1
ATOM 695 C CA . ARG A 1 86 ? -3.346 -3.964 -11.086 1.00 85.94 86 ARG A CA 1
ATOM 696 C C . ARG A 1 86 ? -4.777 -3.454 -10.868 1.00 85.94 86 ARG A C 1
ATOM 698 O O . ARG A 1 86 ? -5.017 -2.608 -10.011 1.00 85.94 86 ARG A O 1
ATOM 705 N N . TRP A 1 87 ? -5.741 -4.064 -11.557 1.00 86.88 87 TRP A N 1
ATOM 706 C CA . TRP A 1 87 ? -7.164 -3.736 -11.436 1.00 86.88 87 TRP A CA 1
ATOM 707 C C . TRP A 1 87 ? -7.739 -3.904 -10.026 1.00 86.88 87 TRP A C 1
ATOM 709 O O . TRP A 1 87 ? -8.800 -3.358 -9.743 1.00 86.88 87 TRP A O 1
ATOM 719 N N . VAL A 1 88 ? -7.101 -4.678 -9.143 1.00 89.25 88 VAL A N 1
ATOM 720 C CA . VAL A 1 88 ? -7.560 -4.822 -7.753 1.00 89.25 88 VAL A CA 1
ATOM 721 C C . VAL A 1 88 ? -7.307 -3.530 -6.978 1.00 89.25 88 VAL A C 1
ATOM 723 O O . VAL A 1 88 ? -8.199 -3.060 -6.275 1.00 89.25 88 VAL A O 1
ATOM 726 N N . VAL A 1 89 ? -6.125 -2.935 -7.151 1.00 89.31 89 VAL A N 1
ATOM 727 C CA . VAL A 1 89 ? -5.721 -1.690 -6.484 1.00 89.31 89 VAL A CA 1
ATOM 728 C C . VAL A 1 89 ? -6.530 -0.512 -7.022 1.00 89.31 89 VAL A C 1
ATOM 730 O O . VAL A 1 89 ? -7.195 0.185 -6.258 1.00 89.31 89 VAL A O 1
ATOM 733 N N . GLU A 1 90 ? -6.571 -0.351 -8.347 1.00 90.56 90 GLU A N 1
ATOM 734 C CA . GLU A 1 90 ? -7.310 0.741 -8.999 1.00 90.56 90 GLU A CA 1
ATOM 735 C C . GLU A 1 90 ? -8.800 0.714 -8.653 1.00 90.56 90 GLU A C 1
ATOM 737 O O . GLU A 1 90 ? -9.423 1.750 -8.440 1.00 90.56 90 GLU A O 1
ATOM 742 N N . ARG A 1 91 ? -9.384 -0.482 -8.530 1.00 91.56 91 ARG A N 1
ATOM 743 C CA . ARG A 1 91 ? -10.786 -0.634 -8.140 1.00 91.56 91 ARG A CA 1
ATOM 744 C C . ARG A 1 91 ? -11.042 -0.178 -6.705 1.00 91.56 91 ARG A C 1
ATOM 746 O O . ARG A 1 91 ? -12.094 0.406 -6.455 1.00 91.56 91 ARG A O 1
ATOM 753 N N . THR A 1 92 ? -10.110 -0.422 -5.785 1.00 91.06 92 THR A N 1
ATOM 754 C CA . THR A 1 92 ? -10.211 0.074 -4.406 1.00 91.06 92 THR A CA 1
ATOM 755 C C . THR A 1 92 ? -10.195 1.600 -4.384 1.00 91.06 92 THR A C 1
ATOM 757 O O . THR A 1 92 ? -11.109 2.198 -3.818 1.00 91.06 92 THR A O 1
ATOM 760 N N . PHE A 1 93 ? -9.260 2.235 -5.098 1.00 90.38 93 PHE A N 1
ATOM 761 C CA . PHE A 1 93 ? -9.242 3.695 -5.241 1.00 90.38 93 PHE A CA 1
ATOM 762 C C . PHE A 1 93 ? -10.501 4.233 -5.925 1.00 90.38 93 PHE A C 1
ATOM 764 O O . PHE A 1 93 ? -11.061 5.229 -5.479 1.00 90.38 93 PHE A O 1
ATOM 771 N N .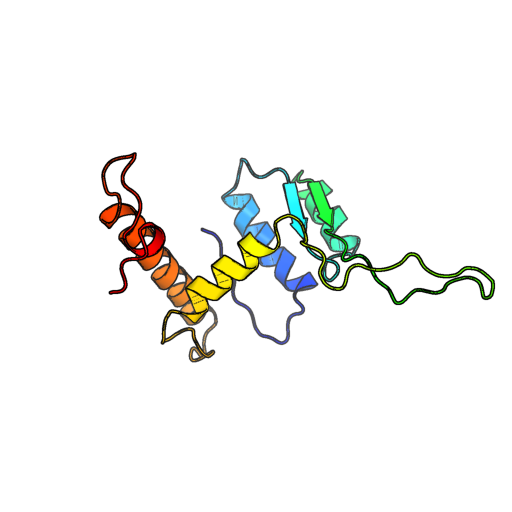 ALA A 1 94 ? -11.021 3.544 -6.942 1.00 91.50 94 ALA A N 1
ATOM 772 C CA . ALA A 1 94 ? -12.272 3.926 -7.586 1.00 91.50 94 ALA A CA 1
ATOM 773 C C . ALA A 1 94 ? -13.473 3.852 -6.626 1.00 91.50 94 ALA A C 1
ATOM 775 O O . ALA A 1 94 ? -14.389 4.666 -6.726 1.00 91.50 94 ALA A O 1
ATOM 776 N N . TRP A 1 95 ? -13.510 2.893 -5.694 1.00 91.19 95 TRP A N 1
ATOM 777 C CA . TRP A 1 95 ? -14.550 2.858 -4.660 1.00 91.19 95 TRP A CA 1
ATOM 778 C C . TRP A 1 95 ? -14.412 4.005 -3.666 1.00 91.19 95 TRP A C 1
ATOM 780 O O . TRP A 1 95 ? -15.431 4.601 -3.317 1.00 91.19 95 TRP A O 1
ATOM 790 N N . ILE A 1 96 ? -13.180 4.323 -3.261 1.00 92.38 96 ILE A N 1
ATOM 791 C CA . ILE A 1 96 ? -12.886 5.447 -2.371 1.00 92.38 96 ILE A CA 1
ATOM 792 C C . ILE A 1 96 ? -13.300 6.763 -3.039 1.00 92.38 96 ILE A C 1
ATOM 794 O O . ILE A 1 96 ? -14.172 7.453 -2.520 1.00 92.38 96 ILE A O 1
ATOM 798 N N . GLY A 1 97 ? -12.809 7.048 -4.246 1.00 91.62 97 GLY A N 1
ATOM 799 C CA . GLY A 1 97 ? -13.104 8.286 -4.977 1.00 91.62 97 GLY A CA 1
ATOM 800 C C . GLY A 1 97 ? -14.569 8.453 -5.402 1.00 91.62 97 GLY A C 1
ATOM 801 O O . GLY A 1 97 ? -15.029 9.573 -5.607 1.00 91.62 97 GLY A O 1
ATOM 802 N N . ARG A 1 98 ? -15.356 7.366 -5.491 1.00 88.62 98 ARG A N 1
ATOM 803 C CA . ARG A 1 98 ? -16.817 7.453 -5.703 1.00 88.62 98 ARG A CA 1
ATOM 804 C C . ARG A 1 98 ? -17.576 7.971 -4.485 1.00 88.62 98 ARG A C 1
ATOM 806 O O . ARG A 1 98 ? -18.753 8.320 -4.609 1.00 88.62 98 ARG A O 1
ATOM 813 N N . TYR A 1 99 ? -16.970 7.972 -3.303 1.00 90.19 99 TYR A N 1
ATOM 814 C CA . TYR A 1 99 ? -17.564 8.619 -2.150 1.00 90.19 99 TYR A CA 1
ATOM 815 C C . TYR A 1 99 ? -17.327 10.124 -2.267 1.00 90.19 99 TYR A C 1
ATOM 817 O O . TYR A 1 99 ? -16.187 10.562 -2.243 1.00 90.19 99 TYR A O 1
ATOM 825 N N . ARG A 1 100 ? -18.401 10.920 -2.385 1.00 88.25 100 ARG A N 1
ATOM 826 C CA . ARG A 1 100 ? -18.324 12.370 -2.668 1.00 88.25 100 ARG A CA 1
ATOM 827 C C . ARG A 1 100 ? -17.349 13.125 -1.756 1.00 88.25 100 ARG A C 1
ATOM 829 O O . ARG A 1 100 ? -16.710 14.058 -2.209 1.00 88.25 100 ARG A O 1
ATOM 836 N N . ARG A 1 101 ? -17.232 12.731 -0.485 1.00 89.94 101 ARG A N 1
ATOM 837 C CA . ARG A 1 101 ? -16.300 13.367 0.460 1.00 89.94 101 ARG A CA 1
ATOM 838 C C . ARG A 1 101 ? -14.833 12.981 0.233 1.00 89.94 101 ARG A C 1
ATOM 840 O O . ARG A 1 101 ? -13.973 13.738 0.616 1.00 89.94 101 ARG A O 1
ATOM 847 N N . MET A 1 102 ? -14.550 11.852 -0.409 1.00 91.12 102 MET A N 1
ATOM 848 C CA . MET A 1 102 ? -13.191 11.402 -0.744 1.00 91.12 102 MET A CA 1
ATOM 849 C C . MET A 1 102 ? -12.793 11.747 -2.188 1.00 91.12 102 MET A C 1
ATOM 851 O O . MET A 1 102 ? -11.767 11.279 -2.673 1.00 91.12 102 MET A O 1
ATOM 855 N N . SER A 1 103 ? -13.607 12.518 -2.925 1.00 88.69 103 SER A N 1
ATOM 856 C CA . SER A 1 103 ? -13.264 12.906 -4.303 1.00 88.69 103 SER A CA 1
ATOM 857 C C . SER A 1 103 ? -12.114 13.913 -4.366 1.00 88.69 103 SER A C 1
ATOM 859 O O . SER A 1 103 ? -11.517 14.095 -5.422 1.00 88.69 103 SER A O 1
ATOM 861 N N . LYS A 1 104 ? -11.857 14.606 -3.255 1.00 87.25 104 LYS A N 1
ATOM 862 C CA . LYS A 1 104 ? -10.719 15.494 -3.029 1.00 87.25 104 LYS A CA 1
ATOM 863 C C . LYS A 1 104 ? -10.225 15.263 -1.605 1.00 87.25 104 LYS A C 1
ATOM 865 O O . LYS A 1 104 ? -10.981 14.747 -0.781 1.00 87.25 104 LYS A O 1
ATOM 870 N N . ASP A 1 105 ? -8.989 15.655 -1.341 1.00 85.25 105 ASP A N 1
ATOM 871 C CA . ASP A 1 105 ? -8.461 15.670 0.015 1.00 85.25 105 ASP A CA 1
ATOM 872 C C . ASP A 1 105 ? -9.024 16.893 0.750 1.00 85.25 105 ASP A C 1
ATOM 874 O O . ASP A 1 105 ? -8.684 18.033 0.433 1.00 85.25 105 ASP A O 1
ATOM 878 N N . TYR A 1 106 ? -10.002 16.655 1.623 1.00 87.62 106 TYR A N 1
ATOM 879 C CA . TYR A 1 106 ? -10.661 17.698 2.415 1.00 87.62 106 TYR A CA 1
ATOM 880 C C . TYR A 1 106 ? -10.203 17.699 3.872 1.00 87.62 106 TYR A C 1
ATOM 882 O O . TYR A 1 106 ? -10.496 18.651 4.595 1.00 87.62 106 TYR A O 1
ATOM 890 N N . GLU A 1 107 ? -9.564 16.624 4.326 1.00 89.19 107 GLU A N 1
ATOM 891 C CA . GLU A 1 107 ? -9.229 16.462 5.732 1.00 89.19 107 GLU A CA 1
ATOM 892 C C . GLU A 1 107 ? -7.836 17.045 5.983 1.00 89.19 107 GLU A C 1
ATOM 894 O O . GLU A 1 107 ? -6.885 16.757 5.266 1.00 89.19 107 GLU A O 1
ATOM 899 N N . TYR A 1 108 ? -7.713 17.881 7.010 1.00 89.06 108 TYR A N 1
ATOM 900 C CA . TYR A 1 108 ? -6.426 18.479 7.373 1.00 89.06 108 TYR A CA 1
ATOM 901 C C . TYR A 1 108 ? -5.520 17.494 8.127 1.00 89.06 108 TYR A C 1
ATOM 903 O O . TYR A 1 108 ? -4.300 17.522 7.989 1.00 89.06 108 TYR A O 1
ATOM 911 N N . LEU A 1 109 ? -6.130 16.625 8.938 1.00 93.88 109 LEU A N 1
ATOM 912 C CA . LEU A 1 109 ? -5.438 15.655 9.781 1.00 93.88 109 LEU A CA 1
ATOM 913 C C . LEU A 1 109 ? -5.426 14.275 9.121 1.00 93.88 109 LEU A C 1
ATOM 915 O O . LEU A 1 109 ? -6.440 13.821 8.579 1.00 93.88 109 LEU A O 1
ATOM 919 N N . THR A 1 110 ? -4.292 13.586 9.223 1.00 93.69 110 THR A N 1
ATOM 920 C CA . THR A 1 110 ? -4.095 12.236 8.677 1.00 93.69 110 THR A CA 1
ATOM 921 C C . THR A 1 110 ? -5.052 11.221 9.299 1.00 93.69 110 THR A C 1
ATOM 923 O O . THR A 1 110 ? -5.604 10.375 8.599 1.00 93.69 110 THR A O 1
ATOM 926 N N . GLU A 1 111 ? -5.342 11.375 10.586 1.00 94.19 111 GLU A N 1
ATOM 927 C CA . GLU A 1 111 ? -6.242 10.537 11.374 1.00 94.19 111 GLU A CA 1
ATOM 928 C C . GLU A 1 111 ? -7.688 10.651 10.875 1.00 94.19 111 GLU A C 1
ATOM 930 O O . GLU A 1 111 ? -8.401 9.653 10.746 1.00 94.19 111 GLU A O 1
ATOM 935 N N . SER A 1 112 ? -8.121 11.869 10.531 1.00 94.38 112 SER A N 1
ATOM 936 C CA . SER A 1 112 ? -9.442 12.107 9.941 1.00 94.38 112 SER A CA 1
ATOM 937 C C . SER A 1 112 ? -9.556 11.446 8.566 1.00 94.38 112 SER A C 1
ATOM 939 O O . SER A 1 112 ? -10.562 10.794 8.274 1.00 94.38 112 SER A O 1
ATOM 941 N N . SER A 1 113 ? -8.509 11.544 7.742 1.00 93.81 113 SER A N 1
ATOM 942 C CA . SER A 1 113 ? -8.436 10.855 6.448 1.00 93.81 113 SER A CA 1
ATOM 943 C C . SER A 1 113 ? -8.497 9.331 6.590 1.00 93.81 113 SER A C 1
ATOM 945 O O . SER A 1 113 ? -9.262 8.676 5.874 1.00 93.81 113 SER A O 1
ATOM 947 N N . GLU A 1 114 ? -7.761 8.748 7.539 1.00 94.62 114 GLU A N 1
ATOM 948 C CA . GLU A 1 114 ? -7.825 7.311 7.841 1.00 94.62 114 GLU A CA 1
ATOM 949 C C . GLU A 1 114 ? -9.231 6.880 8.268 1.00 94.62 114 GLU A C 1
ATOM 951 O O . GLU A 1 114 ? -9.792 5.926 7.712 1.00 94.62 114 GLU A O 1
ATOM 956 N N . ALA A 1 115 ? -9.850 7.616 9.196 1.00 94.69 115 ALA A N 1
ATOM 957 C CA . ALA A 1 115 ? -11.212 7.348 9.647 1.00 94.69 115 ALA A CA 1
ATOM 958 C C . ALA A 1 115 ? -12.212 7.382 8.477 1.00 94.69 115 ALA A C 1
ATOM 960 O O . ALA A 1 115 ? -13.076 6.505 8.356 1.00 94.69 115 ALA A O 1
ATOM 961 N N . MET A 1 116 ? -12.064 8.341 7.560 1.00 94.88 116 MET A N 1
ATOM 962 C CA . MET A 1 116 ? -12.894 8.433 6.360 1.00 94.88 116 MET A CA 1
ATO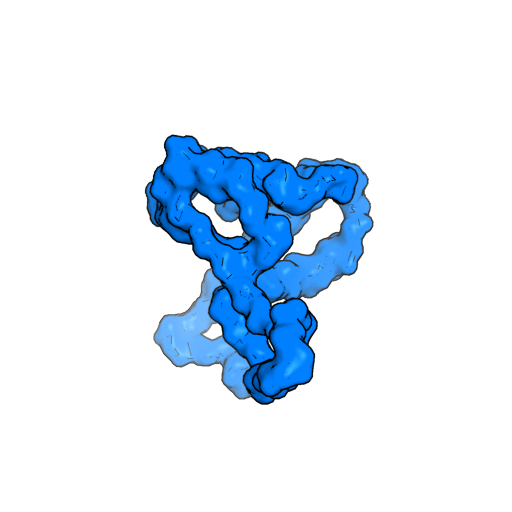M 963 C C . MET A 1 116 ? -12.708 7.233 5.422 1.00 94.88 116 MET A C 1
ATOM 965 O O . MET A 1 116 ? -13.705 6.694 4.928 1.00 94.88 116 MET A O 1
ATOM 969 N N . ILE A 1 117 ? -11.477 6.754 5.214 1.00 94.50 117 ILE A N 1
ATOM 970 C CA . ILE A 1 117 ? -11.210 5.534 4.432 1.00 94.50 117 ILE A CA 1
ATOM 971 C C . ILE A 1 117 ? -11.935 4.332 5.051 1.00 94.50 117 ILE A C 1
ATOM 973 O O . ILE A 1 117 ? -12.622 3.584 4.341 1.00 94.50 117 ILE A O 1
ATOM 977 N N . HIS A 1 118 ? -11.844 4.168 6.372 1.00 94.50 118 HIS A N 1
ATOM 978 C CA . HIS A 1 118 ? -12.533 3.098 7.086 1.00 94.50 118 HIS A CA 1
ATOM 979 C C . HIS A 1 118 ? -14.054 3.182 6.919 1.00 94.50 118 HIS A C 1
ATOM 981 O O . HIS A 1 118 ? -14.675 2.187 6.535 1.00 94.50 118 HIS A O 1
ATOM 987 N N . LEU A 1 119 ? -14.654 4.361 7.102 1.00 94.88 119 LEU A N 1
ATOM 988 C CA . LEU A 1 119 ? -16.094 4.577 6.921 1.00 94.88 119 LEU A CA 1
ATOM 989 C C . LEU A 1 119 ? -16.564 4.224 5.504 1.00 94.88 119 LEU A C 1
ATOM 991 O O . LEU A 1 119 ? -17.598 3.568 5.325 1.00 94.88 119 LEU A O 1
ATOM 995 N N . VAL A 1 120 ? -15.803 4.615 4.478 1.00 94.00 120 VAL A N 1
ATOM 996 C CA . VAL A 1 120 ? -16.133 4.296 3.082 1.00 94.00 120 VAL A CA 1
ATOM 997 C C . VAL A 1 120 ? -16.120 2.789 2.844 1.00 94.00 120 VAL A C 1
ATOM 999 O O . VAL A 1 120 ? -17.045 2.245 2.227 1.00 94.00 120 VAL A O 1
ATOM 1002 N N . MET A 1 121 ? -15.113 2.095 3.369 1.00 94.06 121 MET A N 1
ATOM 1003 C CA . MET A 1 121 ? -14.980 0.651 3.198 1.00 94.06 121 MET A CA 1
ATOM 1004 C C . MET A 1 121 ? -16.013 -0.128 4.012 1.00 94.06 121 MET A C 1
ATOM 1006 O O . MET A 1 121 ? -16.581 -1.091 3.493 1.00 94.06 121 MET A O 1
ATOM 1010 N N . MET A 1 122 ? -16.359 0.324 5.220 1.00 94.38 122 MET A N 1
ATOM 1011 C CA . MET A 1 122 ? -17.481 -0.211 5.998 1.00 94.38 122 MET A CA 1
ATOM 1012 C C . MET A 1 122 ? -18.796 -0.076 5.227 1.00 94.38 122 MET A C 1
ATOM 1014 O O . MET A 1 122 ? -19.493 -1.068 5.022 1.00 94.38 122 MET A O 1
ATOM 1018 N N . ARG A 1 123 ? -19.110 1.112 4.696 1.00 92.12 123 ARG A N 1
ATOM 1019 C CA . ARG A 1 123 ? -20.312 1.339 3.874 1.00 92.12 123 ARG A CA 1
ATOM 1020 C C . ARG A 1 123 ? -20.349 0.433 2.642 1.00 92.12 123 ARG A C 1
ATOM 1022 O O . ARG A 1 123 ? -21.414 -0.068 2.274 1.00 92.12 123 ARG A O 1
ATOM 1029 N N . LEU A 1 124 ? -19.210 0.231 1.979 1.00 90.31 124 LEU A N 1
ATOM 1030 C CA . LEU A 1 124 ? -19.097 -0.672 0.834 1.00 90.31 124 LEU A CA 1
ATOM 1031 C C . LEU A 1 124 ? -19.367 -2.129 1.234 1.00 90.31 124 LEU A C 1
ATOM 1033 O O . LEU A 1 124 ? -20.113 -2.817 0.535 1.00 90.31 124 LEU A O 1
ATOM 1037 N N . MET A 1 125 ? -18.783 -2.590 2.342 1.00 91.31 125 MET A N 1
ATOM 1038 C CA . MET A 1 125 ? -18.995 -3.939 2.870 1.00 91.31 125 MET A CA 1
ATOM 1039 C C . MET A 1 125 ? -20.449 -4.151 3.297 1.00 91.31 125 MET A C 1
ATOM 1041 O O . MET A 1 125 ? -21.062 -5.119 2.853 1.00 91.31 125 MET A O 1
ATOM 1045 N N . LEU A 1 126 ? -21.042 -3.209 4.037 1.00 91.81 126 LEU A N 1
ATOM 1046 C CA . LEU A 1 126 ? -22.453 -3.243 4.433 1.00 91.81 126 LEU A CA 1
ATOM 1047 C C . LEU A 1 126 ? -23.381 -3.327 3.222 1.00 91.81 126 LEU A C 1
ATOM 1049 O O . LEU A 1 126 ? -24.275 -4.164 3.189 1.00 91.81 126 LEU A O 1
ATOM 1053 N N . ARG A 1 127 ? -23.134 -2.531 2.174 1.00 86.94 127 ARG A N 1
ATOM 1054 C CA . ARG A 1 127 ? -23.904 -2.627 0.925 1.00 86.94 127 ARG A CA 1
ATOM 1055 C C . ARG A 1 127 ? -23.773 -3.992 0.267 1.00 86.94 127 ARG A C 1
ATOM 1057 O O . ARG A 1 127 ? -24.757 -4.488 -0.254 1.00 86.94 127 ARG A O 1
ATOM 1064 N N . ARG A 1 128 ? -22.587 -4.603 0.256 1.00 87.38 128 ARG A N 1
ATOM 1065 C CA . ARG A 1 128 ? -22.401 -5.944 -0.327 1.00 87.38 128 ARG A CA 1
ATOM 1066 C C . ARG A 1 128 ? -23.090 -7.032 0.480 1.00 87.38 128 ARG A C 1
ATOM 1068 O O . ARG A 1 128 ? -23.577 -7.980 -0.119 1.00 87.38 128 ARG A O 1
ATOM 1075 N N . LEU A 1 129 ? -23.110 -6.895 1.803 1.00 89.12 129 LEU A N 1
ATOM 1076 C CA . LEU A 1 129 ? -23.814 -7.813 2.691 1.00 89.12 129 LEU A CA 1
ATOM 1077 C C . LEU A 1 129 ? -25.329 -7.667 2.535 1.00 89.12 129 LEU A C 1
ATOM 1079 O O . LEU A 1 129 ? -26.001 -8.664 2.315 1.00 89.12 129 LEU A O 1
ATOM 1083 N N . ALA A 1 130 ? -25.849 -6.438 2.544 1.00 86.25 130 ALA A N 1
ATOM 1084 C CA . ALA A 1 130 ? -27.274 -6.163 2.366 1.00 86.25 130 ALA A CA 1
ATOM 1085 C C . ALA A 1 130 ? -27.780 -6.480 0.946 1.00 86.25 130 ALA A C 1
ATOM 1087 O O . ALA A 1 130 ? -28.926 -6.871 0.768 1.00 86.25 130 ALA A O 1
ATOM 1088 N N . LEU A 1 131 ? -26.927 -6.329 -0.076 1.00 68.94 131 LEU A N 1
ATOM 1089 C CA . LEU A 1 131 ? -27.230 -6.673 -1.471 1.00 68.94 131 LEU A CA 1
ATOM 1090 C C . LEU A 1 131 ? -26.834 -8.112 -1.831 1.00 68.94 131 LEU A C 1
ATOM 1092 O O . LEU A 1 131 ? -26.819 -8.438 -3.023 1.00 68.94 131 LEU A O 1
ATOM 1096 N N . LYS A 1 132 ? -26.515 -8.981 -0.855 1.00 56.72 132 LYS A N 1
ATOM 1097 C CA . LYS A 1 132 ? -26.553 -10.428 -1.094 1.00 56.72 132 LYS A CA 1
ATOM 1098 C C . LYS A 1 132 ? -28.008 -10.802 -1.374 1.00 56.72 132 LYS A C 1
ATOM 1100 O O . LYS A 1 132 ? -28.747 -11.219 -0.493 1.00 56.72 132 LYS A O 1
ATOM 1105 N N . ALA A 1 133 ? -28.401 -10.679 -2.635 1.00 53.47 133 ALA A N 1
ATOM 1106 C CA . ALA A 1 133 ? -29.372 -11.600 -3.181 1.00 53.47 133 ALA A CA 1
ATOM 1107 C C . ALA A 1 133 ? -28.836 -13.032 -2.929 1.00 53.47 133 ALA A C 1
ATOM 1109 O O . ALA A 1 133 ? -27.607 -13.207 -2.910 1.00 53.47 133 ALA A O 1
ATOM 1110 N N . PRO A 1 134 ? -29.703 -14.025 -2.660 1.00 52.91 134 PRO A N 1
ATOM 1111 C CA . PRO A 1 134 ? -29.277 -15.391 -2.363 1.00 52.91 134 PRO A CA 1
ATOM 1112 C C . PRO A 1 134 ? -28.240 -15.861 -3.392 1.00 52.91 134 PRO A C 1
ATOM 1114 O O . PRO A 1 134 ? -28.306 -15.474 -4.563 1.00 52.91 134 PRO A O 1
ATOM 1117 N N . TYR A 1 135 ? -27.231 -16.613 -2.933 1.00 45.00 135 TYR A N 1
ATOM 1118 C CA . TYR A 1 135 ? -26.137 -17.107 -3.779 1.00 45.00 135 TYR A CA 1
ATOM 1119 C C . TYR A 1 135 ? -26.708 -17.645 -5.106 1.00 45.00 135 TYR A C 1
ATOM 1121 O O . TYR A 1 135 ? -27.502 -18.577 -5.092 1.00 45.00 135 TYR A O 1
ATOM 1129 N N . GLY A 1 136 ? -26.344 -17.016 -6.232 1.00 51.59 136 GLY A N 1
ATOM 1130 C CA . GLY A 1 136 ? -26.867 -17.342 -7.570 1.00 51.59 136 GLY A CA 1
ATOM 1131 C C . GLY A 1 136 ? -27.628 -16.211 -8.273 1.00 51.59 136 GLY A C 1
ATOM 1132 O O . GLY A 1 136 ? -27.746 -16.233 -9.494 1.00 51.59 136 GLY A O 1
ATOM 1133 N N . VAL A 1 137 ? -28.075 -15.172 -7.561 1.00 53.72 137 VAL A N 1
ATOM 1134 C CA . VAL A 1 137 ? -28.798 -14.055 -8.192 1.00 53.72 137 VAL A CA 1
ATOM 1135 C C . VAL A 1 137 ? -27.830 -12.940 -8.594 1.00 53.72 137 VAL A C 1
ATOM 1137 O O . VAL A 1 137 ? -27.141 -12.333 -7.767 1.00 53.72 137 VAL A O 1
ATOM 1140 N N . ALA A 1 138 ? -27.758 -12.660 -9.895 1.00 52.22 138 ALA A N 1
ATOM 1141 C CA . ALA A 1 138 ? -26.924 -11.593 -10.430 1.00 52.22 138 ALA A CA 1
ATOM 1142 C C . ALA A 1 138 ? -27.356 -10.222 -9.875 1.00 52.22 138 ALA A C 1
ATOM 1144 O O . ALA A 1 138 ? -28.529 -9.864 -9.849 1.00 52.22 138 ALA A O 1
ATOM 1145 N N . SER A 1 139 ? -26.384 -9.413 -9.443 1.00 55.44 139 SER A N 1
ATOM 1146 C CA . SER A 1 139 ? -26.623 -8.021 -9.030 1.00 55.44 139 SER A CA 1
ATOM 1147 C C . SER A 1 139 ? -27.348 -7.234 -10.135 1.00 55.44 139 SER A C 1
ATOM 1149 O O . SER A 1 139 ? -26.973 -7.400 -11.292 1.00 55.44 139 SER A O 1
ATOM 1151 N N . ARG A 1 140 ? -28.266 -6.304 -9.813 1.00 57.78 140 ARG A N 1
ATOM 1152 C CA . ARG A 1 140 ? -28.965 -5.438 -10.804 1.00 57.78 140 ARG A CA 1
ATOM 1153 C C . ARG A 1 140 ? -28.033 -4.807 -11.854 1.00 57.78 140 ARG A C 1
ATOM 1155 O O . ARG A 1 140 ? -28.364 -4.783 -13.030 1.00 57.78 140 ARG A O 1
ATOM 1162 N N . GLN A 1 141 ? -26.827 -4.397 -11.450 1.00 56.25 141 GLN A N 1
ATOM 1163 C 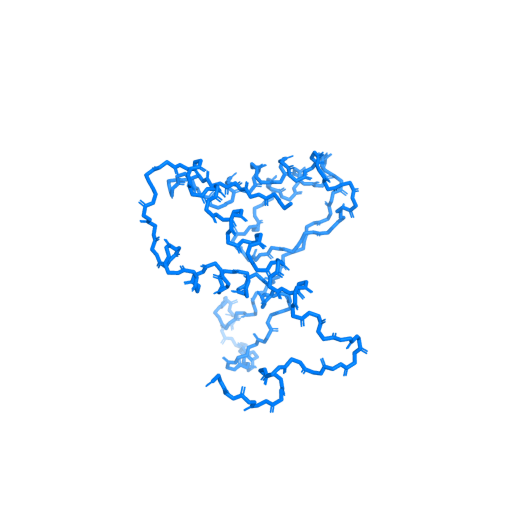CA . GLN A 1 141 ? -25.797 -3.879 -12.366 1.00 56.25 141 GLN A CA 1
ATOM 1164 C C . GLN A 1 141 ? -25.230 -4.928 -13.340 1.00 56.25 141 GLN A C 1
ATOM 1166 O O . GLN A 1 141 ? -24.863 -4.577 -14.453 1.00 56.25 141 GLN A O 1
ATOM 1171 N N . ARG A 1 142 ? -25.153 -6.204 -12.940 1.00 54.34 142 ARG A N 1
ATOM 1172 C CA . ARG A 1 142 ? -24.789 -7.328 -13.825 1.00 54.34 142 ARG A CA 1
ATOM 1173 C C . ARG A 1 142 ? -25.932 -7.751 -14.745 1.00 54.34 142 ARG A C 1
ATOM 1175 O O . ARG A 1 142 ? -25.658 -8.280 -15.808 1.00 54.34 142 ARG A O 1
ATOM 1182 N N . LEU A 1 143 ? -27.176 -7.485 -14.354 1.00 59.69 143 LEU A N 1
ATOM 1183 C CA . LEU A 1 143 ? -28.372 -7.712 -15.170 1.00 59.69 143 LEU A CA 1
ATOM 1184 C C . LEU A 1 143 ? -28.642 -6.574 -16.171 1.00 59.69 143 LEU A C 1
ATOM 1186 O O . LEU A 1 143 ? -29.689 -6.559 -16.802 1.00 59.69 143 LEU A O 1
ATOM 1190 N N . GLY A 1 144 ? -27.746 -5.585 -16.288 1.00 58.62 144 GLY A N 1
ATOM 1191 C CA . GLY A 1 144 ? -27.930 -4.448 -17.198 1.00 58.62 144 GLY A CA 1
ATOM 1192 C C . GLY A 1 144 ? -29.069 -3.494 -16.811 1.00 58.62 144 GLY A C 1
ATOM 1193 O O . GLY A 1 144 ? -29.337 -2.538 -17.533 1.00 58.62 144 GLY A O 1
ATOM 1194 N N . LEU A 1 145 ? -29.713 -3.701 -15.659 1.00 56.94 145 LEU A N 1
ATOM 1195 C CA . LEU A 1 145 ? -30.795 -2.851 -15.179 1.00 56.94 145 LEU A CA 1
ATOM 1196 C C . LEU A 1 145 ? -30.194 -1.587 -14.553 1.00 56.94 145 LEU A C 1
ATOM 1198 O O . LEU A 1 145 ? -29.555 -1.633 -13.492 1.00 56.94 145 LEU A O 1
ATOM 1202 N N . LYS A 1 146 ? -30.364 -0.454 -15.246 1.00 52.06 146 LYS A N 1
ATOM 1203 C CA . LYS A 1 146 ? -30.030 0.874 -14.715 1.00 52.06 146 LYS A CA 1
ATOM 1204 C C . LYS A 1 146 ? -30.925 1.193 -13.509 1.00 52.06 146 LYS A C 1
ATOM 1206 O O . LYS A 1 146 ? -31.994 0.612 -13.349 1.00 52.06 146 LYS A O 1
ATOM 1211 N N . ARG A 1 147 ? -30.393 2.036 -12.621 1.00 57.72 147 ARG A N 1
ATOM 1212 C CA . ARG A 1 147 ? -31.072 2.480 -11.398 1.00 57.72 147 ARG A CA 1
ATOM 1213 C C . ARG A 1 147 ? -32.371 3.198 -11.698 1.00 57.72 147 ARG A C 1
ATOM 1215 O O . ARG A 1 147 ? -32.356 3.969 -12.678 1.00 57.72 147 ARG A O 1
#